Protein AF-A0A7S0VZU4-F1 (afdb_monomer)

Nearest PDB structures (foldseek):
  9axt-assembly1_Bj  TM=3.153E-01  e=1.204E+00  Schizosaccharomyces pombe
  6az3-assembly1_V  TM=3.494E-01  e=3.233E+00  Leishmania donovani
  5xxb-assembly1_W  TM=2.717E-01  e=1.787E+00  Toxoplasma gondii
  9cai-assembly1_CX  TM=2.056E-01  e=1.567E+00  Caenorhabditis elegans
  4hv0-assembly3_C  TM=2.387E-01  e=5.126E+00  Betalipothrixvirus pozzuoliense

Organism: NCBI:txid464990

Foldseek 3Di:
DPDFPDADVVGHTPDDDPVCPPDDQDPPHPVCNVCDDPLSVLVVCCVPWVADFDDWDWDQDPVRDTHDTDTDGSVVVNVVVVVVVVVCCVPVVDDDPPPDD

Solvent-accessible surface area (backbone atoms only — not comparable to full-atom values): 6407 Å² total; per-residue (Å²): 136,82,78,78,56,80,64,51,97,96,44,79,42,80,81,58,52,89,91,42,70,88,56,80,90,62,83,61,33,91,91,49,59,82,48,78,45,75,65,45,50,49,50,52,42,20,74,76,39,29,86,41,79,64,49,76,44,60,54,66,45,98,86,69,50,69,53,69,76,47,70,39,26,23,40,61,55,46,50,50,54,51,55,50,50,53,48,45,36,72,75,65,69,57,67,76,75,75,82,75,128

Sequence (101 aa):
VVAAPAEGPGESAIRRNNLISDRLTEYPYPDEPDVNTVAHCMQRSADKHAGNNCLGRRPIASDGTAGEYVWENYADAWAHCVHIGLGLSALCELKSKDAGE

Structure (mmCIF, N/CA/C/O backbone):
data_AF-A0A7S0VZU4-F1
#
_entry.id   AF-A0A7S0VZU4-F1
#
loop_
_atom_site.group_PDB
_atom_site.id
_atom_site.type_symbol
_atom_site.label_atom_id
_atom_site.label_alt_id
_atom_site.label_comp_id
_atom_site.label_asym_id
_atom_site.label_entity_id
_atom_site.label_seq_id
_atom_site.pdbx_PDB_ins_code
_atom_site.Cartn_x
_atom_site.Cartn_y
_atom_site.Cartn_z
_atom_site.occupancy
_atom_site.B_iso_or_equiv
_atom_site.auth_seq_id
_atom_site.auth_comp_id
_atom_site.auth_asym_id
_atom_site.auth_atom_id
_atom_site.pdbx_PDB_model_num
ATOM 1 N N . VAL A 1 1 ? 8.130 -11.810 20.180 1.00 36.88 1 VAL A N 1
ATOM 2 C CA . VAL A 1 1 ? 7.966 -10.670 21.112 1.00 36.88 1 VAL A CA 1
ATOM 3 C C . VAL A 1 1 ? 9.330 -10.030 21.272 1.00 36.88 1 VAL A C 1
ATOM 5 O O . VAL A 1 1 ? 10.177 -10.607 21.938 1.00 36.88 1 VAL A O 1
ATOM 8 N N . VAL A 1 2 ? 9.594 -8.930 20.567 1.00 43.59 2 VAL A N 1
ATOM 9 C CA . VAL A 1 2 ? 10.836 -8.169 20.757 1.00 43.59 2 VAL A CA 1
ATOM 10 C C . VAL A 1 2 ? 10.561 -7.202 21.900 1.00 43.59 2 VAL A C 1
ATOM 12 O O . VAL A 1 2 ? 9.582 -6.461 21.841 1.00 43.59 2 VAL A O 1
ATOM 15 N N . ALA A 1 3 ? 11.344 -7.287 22.975 1.00 47.28 3 ALA A N 1
ATOM 16 C CA . ALA A 1 3 ? 11.209 -6.389 24.114 1.00 47.28 3 ALA A CA 1
ATOM 17 C C . ALA A 1 3 ? 11.319 -4.935 23.629 1.00 47.28 3 ALA A C 1
ATOM 19 O O . ALA A 1 3 ? 12.217 -4.612 22.849 1.00 47.28 3 ALA A O 1
ATOM 20 N N . ALA A 1 4 ? 10.396 -4.075 24.063 1.00 56.19 4 ALA A N 1
ATOM 21 C CA . ALA A 1 4 ? 10.512 -2.647 23.806 1.00 56.19 4 ALA A CA 1
ATOM 22 C C . ALA A 1 4 ? 11.841 -2.153 24.414 1.00 56.19 4 ALA A C 1
ATOM 24 O O . ALA A 1 4 ? 12.148 -2.530 25.551 1.00 56.19 4 ALA A O 1
ATOM 25 N N . PRO A 1 5 ? 12.654 -1.365 23.686 1.00 59.06 5 PRO A N 1
ATOM 26 C CA . PRO A 1 5 ? 13.859 -0.786 24.264 1.00 59.06 5 PRO A CA 1
ATOM 27 C C . PRO A 1 5 ? 13.492 0.086 25.471 1.00 59.06 5 PRO A C 1
ATOM 29 O O . PRO A 1 5 ? 12.405 0.660 25.511 1.00 59.06 5 PRO A O 1
ATOM 32 N N . ALA A 1 6 ? 14.389 0.181 26.453 1.00 61.88 6 ALA A N 1
ATOM 33 C CA . ALA A 1 6 ? 14.176 1.040 27.613 1.00 61.88 6 ALA A CA 1
ATOM 34 C C . ALA A 1 6 ? 14.071 2.514 27.178 1.00 61.88 6 ALA A C 1
ATOM 36 O O . ALA A 1 6 ? 14.898 2.991 26.402 1.00 61.88 6 ALA A O 1
ATOM 37 N N . GLU A 1 7 ? 13.051 3.218 27.669 1.00 71.31 7 GLU A N 1
ATOM 38 C CA . GLU A 1 7 ? 12.862 4.656 27.452 1.00 71.31 7 GLU A CA 1
ATOM 39 C C . GLU A 1 7 ? 13.619 5.439 28.539 1.00 71.31 7 GLU A C 1
ATOM 41 O O . GLU A 1 7 ? 13.464 5.167 29.732 1.00 71.31 7 GLU A O 1
ATOM 46 N N . GLY A 1 8 ? 14.470 6.385 28.128 1.00 72.44 8 GLY A N 1
ATOM 47 C CA . GLY A 1 8 ? 15.142 7.332 29.021 1.00 72.44 8 GLY A CA 1
ATOM 48 C C . GLY A 1 8 ? 14.315 8.612 29.223 1.00 72.44 8 GLY A C 1
ATOM 49 O O . GLY A 1 8 ? 13.398 8.884 28.445 1.00 72.44 8 GLY A O 1
ATOM 50 N N . PRO A 1 9 ?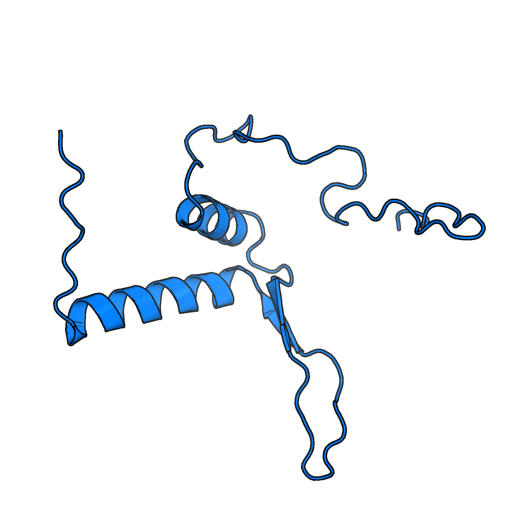 14.610 9.443 30.242 1.00 70.88 9 PRO A N 1
ATOM 51 C CA . PRO A 1 9 ? 13.920 10.718 30.429 1.00 70.88 9 PRO A CA 1
ATOM 52 C C . PRO A 1 9 ? 14.099 11.633 29.207 1.00 70.88 9 PRO A C 1
ATOM 54 O O . PRO A 1 9 ? 15.195 12.118 28.947 1.00 70.88 9 PRO A O 1
ATOM 57 N N . GLY A 1 10 ? 13.013 11.881 28.469 1.00 76.38 10 GLY A N 1
ATOM 58 C CA . GLY A 1 10 ? 13.024 12.708 27.255 1.00 76.38 10 GLY A CA 1
ATOM 59 C C . GLY A 1 10 ? 13.388 11.965 25.965 1.00 76.38 10 GLY A C 1
ATOM 60 O O . GLY A 1 10 ? 13.462 12.597 24.914 1.00 76.38 10 GLY A O 1
ATOM 61 N N . GLU A 1 11 ? 13.568 10.644 26.016 1.00 72.81 11 GLU A N 1
ATOM 62 C CA . GLU A 1 11 ? 13.900 9.819 24.855 1.00 72.81 11 GLU A CA 1
ATOM 63 C C . GLU A 1 11 ? 12.800 8.789 24.584 1.00 72.81 11 GLU A C 1
ATOM 65 O O . GLU A 1 11 ? 12.348 8.081 25.482 1.00 72.81 11 GLU A O 1
ATOM 70 N N . SER A 1 12 ? 12.388 8.663 23.323 1.00 58.81 12 SER A N 1
ATOM 71 C CA . SER A 1 12 ? 11.569 7.533 22.885 1.00 58.81 12 SER A CA 1
ATOM 72 C C . SER A 1 12 ? 12.464 6.356 22.517 1.00 58.81 12 SER A C 1
ATOM 74 O O . SER A 1 12 ? 13.462 6.533 21.815 1.00 58.81 12 SER A O 1
ATOM 76 N N . ALA A 1 13 ? 12.066 5.146 22.900 1.00 65.19 13 ALA A N 1
ATOM 77 C CA . ALA A 1 13 ? 12.738 3.924 22.489 1.00 65.19 13 ALA A CA 1
ATOM 78 C C . ALA A 1 13 ? 12.862 3.843 20.956 1.00 65.19 13 ALA A C 1
ATOM 80 O O . ALA A 1 13 ? 11.932 4.209 20.231 1.00 65.19 13 ALA A O 1
ATOM 81 N N . ILE A 1 14 ? 13.980 3.312 20.446 1.00 67.69 14 ILE A N 1
ATOM 82 C CA . ILE A 1 14 ? 14.139 3.046 19.009 1.00 67.69 14 ILE A CA 1
ATOM 83 C C . ILE A 1 14 ? 13.110 1.988 18.594 1.00 67.69 14 ILE A C 1
ATOM 85 O O . ILE A 1 14 ? 13.298 0.789 18.804 1.00 67.69 14 ILE A O 1
ATOM 89 N N . ARG A 1 15 ? 12.004 2.427 17.989 1.00 61.34 15 ARG A N 1
ATOM 90 C CA . ARG A 1 15 ? 10.974 1.531 17.459 1.00 61.34 15 ARG A CA 1
ATOM 91 C C . ARG A 1 15 ? 11.402 1.046 16.083 1.00 61.34 15 ARG A C 1
ATOM 93 O O . ARG A 1 15 ? 11.322 1.778 15.101 1.00 61.34 15 ARG A O 1
ATOM 100 N N . ARG A 1 16 ? 11.880 -0.195 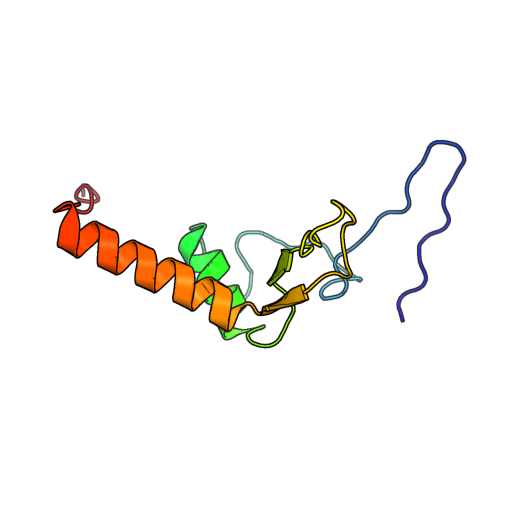16.021 1.00 64.31 16 ARG A N 1
ATOM 101 C CA . ARG A 1 16 ? 12.134 -0.890 14.754 1.00 64.31 16 ARG A CA 1
ATOM 102 C C . ARG A 1 16 ? 10.846 -1.534 14.256 1.00 64.31 16 ARG A C 1
ATOM 104 O O . ARG A 1 16 ? 9.992 -1.919 15.052 1.00 64.31 16 ARG A O 1
ATOM 111 N N . ASN A 1 17 ? 10.706 -1.629 12.937 1.00 67.94 17 ASN A N 1
ATOM 112 C CA . ASN A 1 17 ? 9.593 -2.344 12.324 1.00 67.94 17 ASN A CA 1
ATOM 113 C C . ASN A 1 17 ? 9.572 -3.790 12.858 1.00 67.94 17 ASN A C 1
ATOM 115 O O . ASN A 1 17 ? 10.608 -4.449 12.882 1.00 67.94 17 ASN A O 1
ATOM 119 N N . ASN A 1 18 ? 8.402 -4.295 13.258 1.00 65.50 18 ASN A N 1
ATOM 120 C CA . ASN A 1 18 ? 8.241 -5.667 13.752 1.00 65.50 18 ASN A CA 1
ATOM 121 C C . ASN A 1 18 ? 8.692 -6.737 12.742 1.00 65.50 18 ASN A C 1
ATOM 123 O O . ASN A 1 18 ? 9.028 -7.845 13.147 1.00 65.50 18 ASN A O 1
ATOM 127 N N . LEU A 1 19 ? 8.703 -6.416 11.446 1.00 66.81 19 LEU A N 1
ATOM 128 C CA . LEU A 1 19 ? 9.173 -7.305 10.381 1.00 66.81 19 LEU A CA 1
ATOM 129 C C . LEU A 1 19 ? 10.703 -7.327 10.248 1.00 66.81 19 LEU A C 1
ATOM 131 O O . LEU A 1 19 ? 11.249 -8.255 9.661 1.00 66.81 19 LEU A O 1
ATOM 135 N N . ILE A 1 20 ? 11.391 -6.302 10.757 1.00 71.06 20 ILE A N 1
ATOM 136 C CA . ILE A 1 20 ? 12.836 -6.103 10.610 1.00 71.06 20 ILE A CA 1
ATOM 137 C C . ILE A 1 20 ? 13.373 -5.473 11.906 1.00 71.06 20 ILE A C 1
ATOM 139 O O . ILE A 1 20 ? 13.742 -4.301 11.966 1.00 71.06 20 ILE A O 1
ATOM 143 N N . SER A 1 21 ? 13.340 -6.244 12.994 1.00 73.88 21 SER A N 1
ATOM 144 C CA . SER A 1 21 ? 13.705 -5.761 14.334 1.00 73.88 21 SER A CA 1
ATOM 145 C C . SER A 1 21 ? 15.213 -5.752 14.614 1.00 73.88 21 SER A C 1
ATOM 147 O O . SER A 1 21 ? 15.668 -5.166 15.599 1.00 73.88 21 SER A O 1
ATOM 149 N N . ASP A 1 22 ? 15.992 -6.435 13.784 1.00 77.88 22 ASP A N 1
ATOM 150 C CA . ASP A 1 22 ? 17.421 -6.702 13.958 1.00 77.88 22 ASP A CA 1
ATOM 151 C C . ASP A 1 22 ? 18.323 -5.898 13.009 1.00 77.88 22 ASP A C 1
ATOM 153 O O . ASP A 1 22 ? 19.525 -5.809 13.246 1.00 77.88 22 ASP A O 1
ATOM 157 N N . ARG A 1 23 ? 17.756 -5.262 11.980 1.00 71.50 23 ARG A N 1
ATOM 158 C CA . ARG A 1 23 ? 18.494 -4.470 10.985 1.00 71.50 23 ARG A CA 1
ATOM 159 C C . ARG A 1 23 ? 17.692 -3.263 10.502 1.00 71.50 23 ARG A C 1
ATOM 161 O O . ARG A 1 23 ? 16.508 -3.128 10.798 1.00 71.50 23 ARG A O 1
ATOM 168 N N . LEU A 1 24 ? 18.354 -2.366 9.779 1.00 74.12 24 LEU A N 1
ATOM 169 C CA . LEU A 1 24 ? 17.688 -1.281 9.062 1.00 74.12 24 LEU A CA 1
ATOM 170 C C . LEU A 1 24 ? 17.268 -1.764 7.672 1.00 74.12 24 LEU A C 1
ATOM 172 O O . LEU A 1 24 ? 17.877 -2.675 7.113 1.00 74.12 24 LEU A O 1
ATOM 176 N N . THR A 1 25 ? 16.221 -1.156 7.117 1.00 72.31 25 THR A N 1
ATOM 177 C CA . THR A 1 25 ? 15.893 -1.340 5.702 1.00 72.31 25 THR A CA 1
ATOM 178 C C . THR A 1 25 ? 16.958 -0.642 4.869 1.00 72.31 25 THR A C 1
ATOM 180 O O . THR A 1 25 ? 17.132 0.571 4.979 1.00 72.31 25 THR A O 1
ATOM 183 N N . GLU A 1 26 ? 17.659 -1.405 4.042 1.00 75.94 26 GLU A N 1
ATOM 184 C CA . GLU A 1 26 ? 18.630 -0.882 3.086 1.00 75.94 26 GLU A CA 1
ATOM 185 C C . GLU A 1 26 ? 17.942 -0.623 1.743 1.00 75.94 26 GLU A C 1
ATOM 187 O O . GLU A 1 26 ? 17.102 -1.412 1.303 1.00 75.94 26 GLU A O 1
ATOM 192 N N . TYR A 1 27 ? 18.281 0.505 1.118 1.00 74.44 27 TYR A N 1
ATOM 193 C CA . TYR A 1 27 ? 17.828 0.868 -0.220 1.00 74.44 27 TYR A CA 1
ATOM 194 C C . TYR A 1 27 ? 19.048 1.213 -1.095 1.00 74.44 27 TYR A C 1
ATOM 196 O O . TYR A 1 27 ? 19.887 2.001 -0.645 1.00 74.44 27 TYR A O 1
ATOM 204 N N . PRO A 1 28 ? 19.159 0.683 -2.328 1.00 83.94 28 PRO A N 1
ATOM 205 C CA . PRO A 1 28 ? 18.233 -0.253 -2.978 1.00 83.94 28 PRO A CA 1
ATOM 206 C C . PRO A 1 28 ? 18.135 -1.595 -2.236 1.00 83.94 28 PRO A C 1
ATOM 208 O O . PRO A 1 28 ? 19.038 -1.956 -1.483 1.00 83.94 28 PRO A O 1
ATOM 211 N N . TYR A 1 29 ? 17.024 -2.316 -2.415 1.00 86.00 29 TYR A N 1
ATOM 212 C CA . TYR A 1 29 ? 16.842 -3.617 -1.770 1.00 86.00 29 TYR A CA 1
ATOM 213 C C . TYR A 1 29 ? 17.889 -4.610 -2.302 1.00 86.00 29 TYR A C 1
ATOM 215 O O . TYR A 1 29 ? 17.919 -4.838 -3.511 1.00 86.00 29 TYR A O 1
ATOM 223 N N . PRO A 1 30 ? 18.718 -5.240 -1.447 1.00 87.81 30 PRO A N 1
ATOM 224 C CA . PRO A 1 30 ? 19.790 -6.121 -1.920 1.00 87.81 30 PRO A CA 1
ATOM 225 C C . PRO A 1 30 ? 19.312 -7.317 -2.757 1.00 87.81 30 PRO A C 1
ATOM 227 O O . PRO A 1 30 ? 20.054 -7.818 -3.595 1.00 87.81 30 PRO A O 1
ATOM 230 N N . ASP A 1 31 ? 18.087 -7.788 -2.518 1.00 89.62 31 ASP A N 1
ATOM 231 C CA . ASP A 1 31 ? 17.480 -8.935 -3.196 1.00 89.62 31 ASP A CA 1
ATOM 232 C C . ASP A 1 31 ? 16.663 -8.563 -4.444 1.00 89.62 31 ASP A C 1
ATOM 234 O O . ASP A 1 31 ? 16.487 -9.412 -5.311 1.00 89.62 31 ASP A O 1
ATOM 238 N N . GLU A 1 32 ? 16.179 -7.320 -4.564 1.00 90.38 32 GLU A N 1
ATOM 239 C CA . GLU A 1 32 ? 15.546 -6.812 -5.797 1.00 90.38 32 GLU A CA 1
ATOM 240 C C . GLU A 1 32 ? 15.961 -5.348 -6.028 1.00 90.38 32 GLU A C 1
ATOM 242 O O . GLU A 1 32 ? 15.212 -4.419 -5.703 1.00 90.38 32 GLU A O 1
ATOM 247 N N . PRO A 1 33 ? 17.168 -5.115 -6.570 1.00 89.62 33 PRO A N 1
ATOM 248 C CA . PRO A 1 33 ? 17.719 -3.769 -6.715 1.00 89.62 33 PRO A CA 1
ATOM 249 C C . PRO A 1 33 ? 16.939 -2.890 -7.706 1.00 89.62 33 PRO A C 1
ATOM 251 O O . PRO A 1 33 ? 17.030 -1.665 -7.636 1.00 89.62 33 PRO A O 1
ATOM 254 N N . ASP A 1 34 ? 16.140 -3.499 -8.587 1.00 90.69 34 ASP A N 1
ATOM 255 C CA . ASP A 1 34 ? 15.301 -2.810 -9.577 1.00 90.69 34 ASP A CA 1
ATOM 256 C C . ASP A 1 34 ? 14.044 -2.165 -8.968 1.00 90.69 34 ASP A C 1
ATOM 258 O O . ASP A 1 34 ? 13.355 -1.364 -9.609 1.00 90.69 34 ASP A O 1
ATOM 262 N N . VAL A 1 35 ? 13.729 -2.477 -7.707 1.00 90.88 35 VAL A N 1
ATOM 263 C CA . VAL A 1 35 ? 12.650 -1.822 -6.967 1.00 90.88 35 VAL A CA 1
ATOM 264 C C . VAL A 1 35 ? 13.125 -0.434 -6.555 1.00 90.88 35 VAL A C 1
ATOM 266 O O . VAL A 1 35 ? 13.673 -0.235 -5.472 1.00 90.88 35 VAL A O 1
ATOM 269 N N . ASN A 1 36 ? 12.927 0.522 -7.464 1.00 89.31 36 ASN A N 1
ATOM 270 C CA . ASN A 1 36 ? 13.456 1.876 -7.340 1.00 89.31 36 ASN A CA 1
ATOM 271 C C . ASN A 1 36 ? 12.411 3.003 -7.456 1.00 89.31 36 ASN A C 1
ATOM 273 O O . ASN A 1 36 ? 12.750 4.188 -7.481 1.00 89.31 36 ASN A O 1
ATOM 277 N N . THR A 1 37 ? 11.129 2.641 -7.520 1.00 89.62 37 THR A N 1
ATOM 278 C CA . THR A 1 37 ? 10.009 3.584 -7.528 1.00 89.62 37 THR A CA 1
ATOM 279 C C . THR A 1 37 ? 9.077 3.303 -6.361 1.00 89.62 37 THR A C 1
ATOM 281 O O . THR A 1 37 ? 8.972 2.174 -5.884 1.00 89.62 37 THR A O 1
ATOM 284 N N . VAL A 1 38 ? 8.336 4.323 -5.924 1.00 89.81 38 VAL A N 1
ATOM 285 C CA . VAL A 1 38 ? 7.319 4.166 -4.870 1.00 89.81 38 VAL A CA 1
ATOM 286 C C . VAL A 1 38 ? 6.277 3.108 -5.256 1.00 89.81 38 VAL A C 1
ATOM 288 O O . VAL A 1 38 ? 5.870 2.316 -4.409 1.00 89.81 38 VAL A O 1
ATOM 291 N N . ALA A 1 39 ? 5.892 3.052 -6.536 1.00 91.81 39 ALA A N 1
ATOM 292 C CA . ALA A 1 39 ? 4.965 2.044 -7.043 1.00 91.81 39 ALA A CA 1
ATOM 293 C C . ALA A 1 39 ? 5.546 0.626 -6.925 1.00 91.81 39 ALA A C 1
ATOM 295 O O . ALA A 1 39 ? 4.877 -0.252 -6.386 1.00 91.81 39 ALA A O 1
ATOM 296 N N . HIS A 1 40 ? 6.804 0.414 -7.332 1.00 92.94 40 HIS A N 1
ATOM 297 C CA . HIS A 1 40 ? 7.470 -0.882 -7.172 1.00 92.94 40 HIS A CA 1
ATOM 298 C C . HIS A 1 40 ? 7.640 -1.264 -5.694 1.00 92.94 40 HIS A C 1
ATOM 300 O O . HIS A 1 40 ? 7.463 -2.427 -5.347 1.00 92.94 40 HIS A O 1
ATOM 306 N N . CYS A 1 41 ? 7.922 -0.310 -4.798 1.00 92.25 41 CYS A N 1
ATOM 307 C CA . CYS A 1 41 ? 7.995 -0.584 -3.359 1.00 92.25 41 CYS A CA 1
ATOM 308 C C . CYS A 1 41 ? 6.647 -1.073 -2.801 1.00 92.25 41 CYS A C 1
ATOM 310 O O . CYS A 1 41 ? 6.611 -2.012 -1.999 1.00 92.25 41 CYS A O 1
ATOM 312 N N . MET A 1 42 ? 5.538 -0.457 -3.229 1.00 93.19 42 MET A N 1
ATOM 313 C CA . MET A 1 42 ? 4.192 -0.864 -2.816 1.00 93.19 42 MET A CA 1
ATOM 314 C C . MET A 1 42 ? 3.827 -2.240 -3.382 1.00 93.19 42 MET A C 1
ATOM 316 O O . MET A 1 42 ? 3.387 -3.105 -2.628 1.00 93.19 42 MET A O 1
ATOM 320 N N . GLN A 1 43 ? 4.087 -2.468 -4.672 1.00 95.44 43 GLN A N 1
ATOM 321 C CA . GLN A 1 43 ? 3.867 -3.759 -5.322 1.00 95.44 43 GLN A CA 1
ATOM 322 C C . GLN A 1 43 ? 4.658 -4.878 -4.633 1.00 95.44 43 GLN A C 1
ATOM 324 O O . GLN A 1 43 ? 4.076 -5.871 -4.210 1.00 95.44 43 GLN A O 1
ATOM 329 N N . ARG A 1 44 ? 5.961 -4.676 -4.398 1.00 93.81 44 ARG A N 1
ATOM 330 C CA . ARG A 1 44 ? 6.810 -5.628 -3.669 1.00 93.81 44 ARG A CA 1
ATOM 331 C C . ARG A 1 44 ? 6.252 -5.954 -2.283 1.00 93.81 44 ARG A C 1
ATOM 333 O O . ARG A 1 44 ? 6.314 -7.100 -1.837 1.00 93.81 44 ARG A O 1
ATOM 340 N N . SER A 1 45 ? 5.727 -4.952 -1.579 1.00 92.50 45 SER A N 1
ATOM 341 C CA . SER A 1 45 ? 5.127 -5.146 -0.255 1.00 92.50 45 SER A CA 1
ATOM 342 C C . SER A 1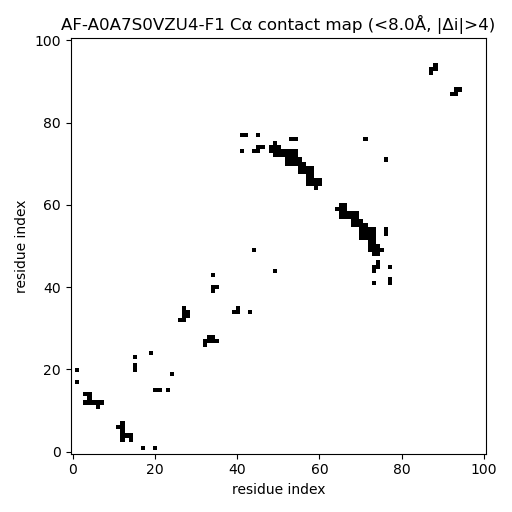 45 ? 3.842 -5.976 -0.332 1.00 92.50 45 SER A C 1
ATOM 344 O O . SER A 1 45 ? 3.644 -6.857 0.503 1.00 92.50 45 SER A O 1
ATOM 346 N N . ALA A 1 46 ? 3.010 -5.762 -1.354 1.00 95.94 46 ALA A N 1
ATOM 347 C CA . ALA A 1 46 ? 1.837 -6.591 -1.627 1.00 95.94 46 ALA A CA 1
ATOM 348 C C . ALA A 1 46 ? 2.211 -8.036 -1.976 1.00 95.94 46 ALA A C 1
ATOM 350 O O . ALA A 1 46 ? 1.589 -8.956 -1.452 1.00 95.94 46 ALA A O 1
ATOM 351 N N . ASP A 1 47 ? 3.270 -8.247 -2.756 1.00 94.56 47 ASP A N 1
ATOM 352 C CA . ASP A 1 47 ? 3.708 -9.587 -3.153 1.00 94.56 47 ASP A CA 1
ATOM 353 C C . ASP A 1 47 ? 4.296 -10.376 -1.971 1.00 94.56 47 ASP A C 1
ATOM 355 O O . ASP A 1 47 ? 3.968 -11.544 -1.759 1.00 94.56 47 ASP A O 1
ATOM 359 N N . LYS A 1 48 ? 5.152 -9.743 -1.157 1.00 92.50 48 LYS A N 1
ATOM 360 C CA . LYS A 1 48 ? 5.860 -10.423 -0.052 1.00 92.50 48 LYS A CA 1
ATOM 361 C C . LYS A 1 48 ? 5.083 -10.471 1.255 1.00 92.50 48 LYS A C 1
ATOM 363 O O . LYS A 1 48 ? 5.332 -11.339 2.094 1.00 92.50 48 LYS A O 1
ATOM 368 N N . HIS A 1 49 ? 4.189 -9.513 1.470 1.00 92.75 4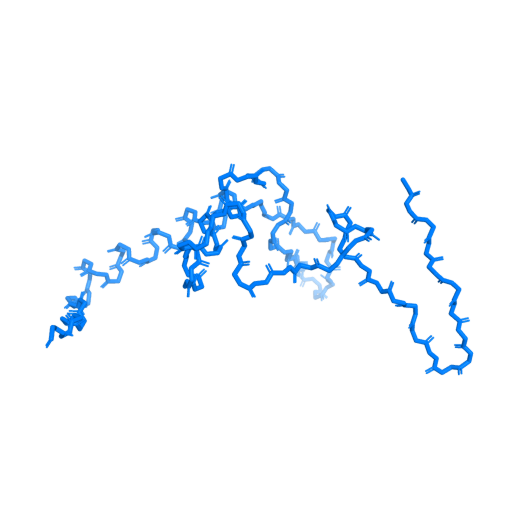9 HIS A N 1
ATOM 369 C CA . HIS A 1 49 ? 3.526 -9.285 2.751 1.00 92.75 49 HIS A CA 1
ATOM 370 C C . HIS A 1 49 ? 2.015 -9.083 2.593 1.00 92.75 49 HIS A C 1
ATOM 372 O O . HIS A 1 49 ? 1.408 -8.403 3.416 1.00 92.75 49 HIS A O 1
ATOM 378 N N . ALA A 1 50 ? 1.412 -9.713 1.577 1.00 94.12 50 ALA A N 1
ATOM 379 C CA . ALA A 1 50 ? 0.000 -9.611 1.198 1.00 94.12 50 ALA A CA 1
ATOM 380 C C . ALA A 1 50 ? -0.976 -9.510 2.380 1.00 94.12 50 ALA A C 1
ATOM 382 O O . ALA A 1 50 ? -1.782 -8.590 2.427 1.00 94.12 50 ALA A O 1
ATOM 383 N N . GLY A 1 51 ? -0.885 -10.432 3.347 1.00 94.44 51 GLY A N 1
ATOM 384 C CA . GLY A 1 51 ? -1.804 -10.515 4.489 1.00 94.44 51 GLY A CA 1
ATOM 385 C C . GLY A 1 51 ? -1.466 -9.617 5.685 1.00 94.44 51 GLY A C 1
ATOM 386 O O . GLY A 1 51 ? -2.219 -9.604 6.655 1.00 94.44 51 GLY A O 1
ATOM 387 N N . ASN A 1 52 ? -0.351 -8.883 5.656 1.00 92.38 52 ASN A N 1
ATOM 388 C CA . ASN A 1 52 ? 0.038 -8.005 6.759 1.00 92.38 52 ASN A CA 1
ATOM 389 C C . ASN A 1 52 ? -0.727 -6.679 6.698 1.00 92.38 52 ASN A C 1
ATOM 391 O O . ASN A 1 52 ? -1.014 -6.167 5.618 1.00 92.38 52 ASN A O 1
ATOM 395 N N . ASN A 1 53 ? -0.988 -6.089 7.865 1.00 93.94 53 ASN A N 1
ATOM 396 C CA . ASN A 1 53 ? -1.633 -4.781 7.979 1.00 93.94 53 ASN A CA 1
ATOM 397 C C . ASN A 1 53 ? -0.819 -3.687 7.265 1.00 93.94 53 ASN A C 1
ATOM 399 O O . ASN A 1 53 ? 0.379 -3.534 7.518 1.00 93.94 53 ASN A O 1
ATOM 403 N N . CYS A 1 54 ? -1.494 -2.903 6.426 1.00 92.69 54 CYS A N 1
ATOM 404 C CA . CYS A 1 54 ? -0.940 -1.791 5.660 1.00 92.69 54 CYS A CA 1
ATOM 405 C C . CYS A 1 54 ? -1.573 -0.459 6.085 1.00 92.69 54 CYS A C 1
ATOM 407 O O . CYS A 1 54 ? -0.887 0.413 6.620 1.00 92.69 54 CYS A O 1
ATOM 409 N N . LEU A 1 55 ? -2.892 -0.318 5.912 1.00 92.38 55 LEU A N 1
ATOM 410 C CA . LEU A 1 55 ? -3.625 0.914 6.209 1.00 92.38 55 LEU A CA 1
ATOM 411 C C . LEU A 1 55 ? -4.570 0.697 7.389 1.00 92.38 55 LEU A C 1
ATOM 413 O O . LEU A 1 55 ? -5.419 -0.189 7.371 1.00 92.38 55 LEU A O 1
ATOM 417 N N . GLY A 1 56 ? -4.422 1.512 8.431 1.00 93.25 56 GLY A N 1
ATOM 418 C CA . GLY A 1 56 ? -5.303 1.503 9.595 1.00 93.25 56 GLY A CA 1
ATOM 419 C C . GLY A 1 56 ? -6.264 2.683 9.552 1.00 93.25 56 GLY A C 1
ATOM 420 O O . GLY A 1 56 ? -5.829 3.827 9.427 1.00 93.25 56 GLY A O 1
ATOM 421 N N . ARG A 1 57 ? -7.564 2.431 9.717 1.00 93.69 57 ARG A N 1
ATOM 422 C CA . ARG A 1 57 ? -8.577 3.484 9.878 1.00 93.69 57 ARG A CA 1
ATOM 423 C C . ARG A 1 57 ? -9.365 3.295 11.163 1.00 93.69 57 ARG A C 1
ATOM 425 O O . ARG A 1 57 ? -9.609 2.168 11.584 1.00 93.69 57 ARG A O 1
ATOM 432 N N . ARG A 1 58 ? -9.814 4.399 11.761 1.00 96.19 58 ARG A N 1
ATOM 433 C CA . ARG A 1 58 ? -10.739 4.368 12.900 1.00 96.19 58 ARG A CA 1
ATOM 434 C C . ARG A 1 58 ? -12.133 4.770 12.423 1.00 96.19 58 ARG A C 1
ATOM 436 O O . ARG A 1 58 ? -12.286 5.895 11.948 1.00 96.19 58 ARG A O 1
ATOM 443 N N . PRO A 1 59 ? -13.138 3.884 12.504 1.00 95.38 59 PRO A N 1
ATOM 444 C CA . PRO A 1 59 ? -14.508 4.271 12.227 1.00 95.38 59 PRO A CA 1
ATOM 445 C C . PRO A 1 59 ? -14.960 5.276 13.288 1.00 95.38 59 PRO A C 1
ATOM 447 O O . PRO A 1 59 ? -14.694 5.095 14.477 1.00 95.38 59 PRO A O 1
ATOM 450 N N . ILE A 1 60 ? -15.623 6.340 12.849 1.00 96.56 60 ILE A N 1
ATOM 451 C CA . ILE A 1 60 ? -16.232 7.323 13.742 1.00 96.56 60 ILE A CA 1
ATOM 452 C C . ILE A 1 60 ? -17.697 6.928 13.915 1.00 96.56 60 ILE A C 1
ATOM 454 O O . ILE A 1 60 ? -18.426 6.810 12.930 1.00 96.56 60 ILE A O 1
ATOM 458 N N . ALA A 1 61 ? -18.101 6.661 15.154 1.00 93.00 61 ALA A N 1
ATOM 459 C CA . ALA A 1 61 ? -19.480 6.356 15.501 1.00 93.00 61 ALA A CA 1
ATOM 460 C C . ALA A 1 61 ? -20.364 7.607 15.382 1.00 93.00 61 ALA A C 1
ATOM 462 O O . ALA A 1 61 ? -19.882 8.738 15.304 1.00 93.00 61 ALA A O 1
ATOM 463 N N . SER A 1 62 ? -21.684 7.412 15.375 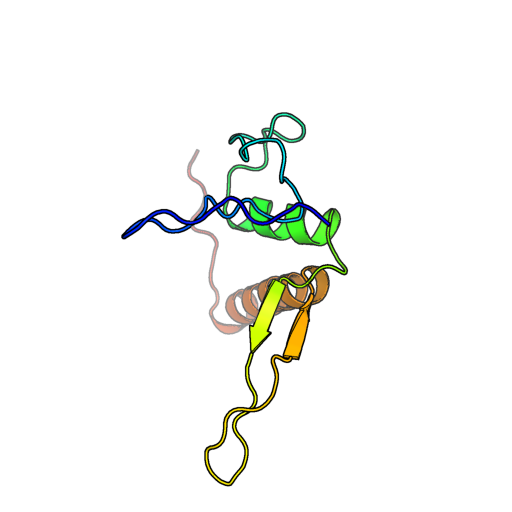1.00 95.19 62 SER A N 1
ATOM 464 C CA . SER A 1 62 ? -22.659 8.503 15.232 1.00 95.19 62 SER A CA 1
ATOM 465 C C . SER A 1 62 ? -22.596 9.544 16.353 1.00 95.19 62 SER A C 1
ATOM 467 O O . SER A 1 62 ? -23.038 10.671 16.162 1.00 95.19 62 SER A O 1
ATOM 469 N N . ASP A 1 63 ? -22.057 9.175 17.513 1.00 95.56 63 ASP A N 1
ATOM 470 C CA . ASP A 1 63 ? -21.827 10.063 18.657 1.00 95.56 63 ASP A CA 1
ATOM 471 C C . ASP A 1 63 ? -20.475 10.805 18.591 1.00 95.56 63 ASP A C 1
ATOM 473 O O . ASP A 1 63 ? -20.116 11.529 19.517 1.00 95.56 63 ASP A O 1
ATOM 477 N N . GLY A 1 64 ? -19.718 10.636 17.502 1.00 95.56 64 GLY A N 1
ATOM 478 C CA . GLY A 1 64 ? -18.403 11.241 17.299 1.00 95.56 64 GLY A CA 1
ATOM 479 C C . GLY A 1 64 ? -17.250 10.481 17.955 1.00 95.56 64 GLY A C 1
ATOM 480 O O . GLY A 1 64 ? -16.097 10.898 17.819 1.00 95.56 64 GLY A O 1
ATOM 481 N N . THR A 1 65 ? -17.511 9.365 18.642 1.00 95.88 65 THR A N 1
ATOM 482 C CA . THR A 1 65 ? -16.448 8.559 19.245 1.00 95.88 65 THR A CA 1
ATOM 483 C C . THR A 1 65 ? -15.698 7.757 18.185 1.00 95.88 65 THR A C 1
ATOM 485 O O . THR A 1 65 ? -16.271 7.217 17.239 1.00 95.88 65 THR A O 1
ATOM 488 N N . ALA A 1 66 ? -14.375 7.685 18.320 1.00 96.00 66 ALA A N 1
ATOM 489 C CA . ALA A 1 66 ? -13.545 6.903 17.417 1.00 96.00 66 ALA A CA 1
ATOM 490 C C . ALA A 1 66 ? -13.422 5.460 17.930 1.00 96.00 66 ALA A C 1
ATOM 492 O O . ALA A 1 66 ? -12.911 5.229 19.028 1.00 96.00 66 ALA A O 1
ATOM 493 N N . GLY A 1 67 ? -13.848 4.493 17.121 1.00 93.50 67 GLY A N 1
ATOM 494 C CA . GLY A 1 67 ? -13.766 3.067 17.433 1.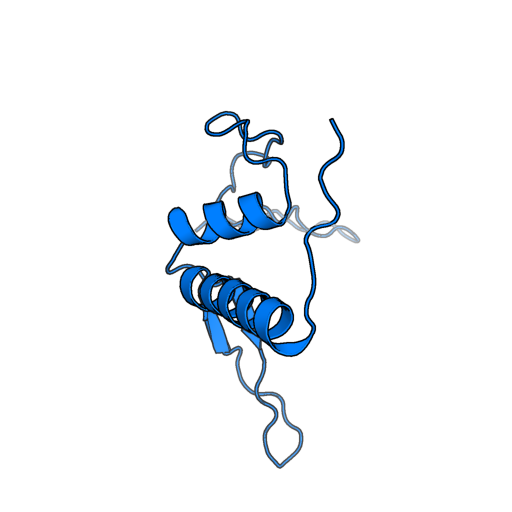00 93.50 67 GLY A CA 1
ATOM 495 C C . GLY A 1 67 ? -12.345 2.498 17.364 1.00 93.50 67 GLY A C 1
ATOM 496 O O . GLY A 1 67 ? -11.350 3.233 17.262 1.00 93.50 67 GLY A O 1
ATOM 497 N N . GLU A 1 68 ? -12.256 1.169 17.415 1.00 94.88 68 GLU A N 1
ATOM 498 C CA . GLU A 1 68 ? -10.997 0.437 17.246 1.00 94.88 68 GLU A CA 1
ATOM 499 C C . GLU A 1 68 ? -10.440 0.556 15.822 1.00 94.88 68 GLU A C 1
ATOM 501 O O . GLU A 1 68 ? -11.164 0.853 14.869 1.00 94.88 68 GLU A O 1
ATOM 506 N N . TYR A 1 69 ? -9.133 0.330 15.672 1.00 94.31 69 TYR A N 1
ATOM 507 C CA . TYR A 1 69 ? -8.509 0.308 14.354 1.00 94.31 69 TYR A CA 1
ATOM 508 C C . TYR A 1 69 ? -9.012 -0.879 13.536 1.00 94.31 69 TYR A C 1
ATOM 510 O O . TYR A 1 69 ? -8.862 -2.033 13.929 1.00 94.31 69 TYR A O 1
ATOM 518 N N . VAL A 1 70 ? -9.531 -0.571 12.355 1.00 95.12 70 VAL A N 1
ATOM 519 C CA . VAL A 1 70 ? -9.791 -1.538 11.295 1.00 95.12 70 VAL A CA 1
ATOM 520 C C . VAL A 1 70 ? -8.628 -1.463 10.320 1.00 95.12 70 VAL A C 1
ATOM 522 O O . VAL A 1 70 ? -8.282 -0.376 9.849 1.00 95.12 70 VAL A O 1
ATOM 525 N N . TRP A 1 71 ? -8.022 -2.612 10.045 1.00 95.12 71 TRP A N 1
ATOM 526 C CA . TRP A 1 71 ? -6.849 -2.718 9.190 1.00 95.12 71 TRP A CA 1
ATOM 527 C C . TRP A 1 71 ? -7.213 -3.283 7.824 1.00 95.12 71 TRP A C 1
ATOM 529 O O . TRP A 1 71 ? -7.973 -4.241 7.719 1.00 95.12 71 TRP A O 1
ATOM 539 N N . GLU A 1 72 ? -6.629 -2.687 6.798 1.00 96.19 72 GLU A N 1
ATOM 540 C CA . GLU A 1 72 ? -6.559 -3.207 5.441 1.00 96.19 72 GLU A CA 1
ATOM 541 C C . GLU A 1 72 ? -5.160 -3.780 5.204 1.00 96.19 72 GLU A C 1
ATOM 543 O O . GLU A 1 72 ? -4.167 -3.227 5.695 1.00 96.19 72 GLU A O 1
ATOM 548 N N . ASN A 1 73 ? -5.078 -4.901 4.490 1.00 96.88 73 ASN A N 1
ATOM 549 C CA . ASN A 1 73 ? -3.810 -5.571 4.222 1.00 96.88 73 ASN A CA 1
ATOM 550 C C . ASN A 1 73 ? -3.106 -4.996 2.974 1.00 96.88 73 ASN A C 1
ATOM 552 O O . ASN A 1 73 ? -3.680 -4.198 2.231 1.00 96.88 73 ASN A O 1
ATOM 556 N N . TYR A 1 74 ? -1.843 -5.367 2.750 1.00 96.50 74 TYR A N 1
ATOM 557 C CA . TYR A 1 74 ? -1.076 -4.855 1.607 1.00 96.50 74 TYR A CA 1
ATOM 558 C C . TYR A 1 74 ? -1.655 -5.257 0.245 1.00 96.50 74 TYR A C 1
ATOM 560 O O . TYR A 1 74 ? -1.555 -4.467 -0.695 1.00 96.50 74 TYR A O 1
ATOM 568 N N . ALA A 1 75 ? -2.246 -6.449 0.122 1.00 97.06 75 ALA A N 1
ATOM 569 C CA . ALA A 1 75 ? -2.838 -6.897 -1.138 1.00 97.06 75 ALA A CA 1
ATOM 570 C C . ALA A 1 75 ? -4.051 -6.040 -1.530 1.00 97.06 75 ALA A C 1
ATOM 572 O O . ALA A 1 75 ? -4.121 -5.552 -2.658 1.00 97.06 75 ALA A O 1
ATOM 573 N N . ASP A 1 76 ? -4.953 -5.792 -0.583 1.00 97.06 76 ASP A N 1
ATOM 574 C CA . ASP A 1 76 ? -6.147 -4.969 -0.789 1.00 97.06 76 ASP A CA 1
ATOM 575 C C . ASP A 1 76 ? -5.766 -3.508 -1.077 1.00 97.06 76 ASP A C 1
ATOM 577 O O . ASP A 1 76 ? -6.245 -2.909 -2.043 1.00 97.06 76 ASP A O 1
ATOM 581 N N . ALA A 1 77 ? -4.822 -2.953 -0.309 1.00 96.25 77 ALA A N 1
ATOM 582 C CA . ALA A 1 77 ? -4.327 -1.596 -0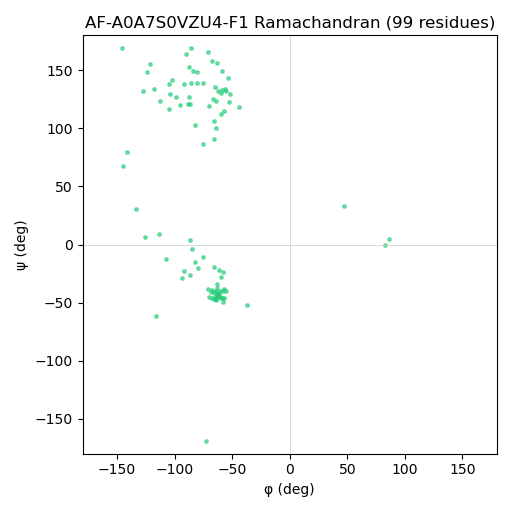.523 1.00 96.25 77 ALA A CA 1
ATOM 583 C C . ALA A 1 77 ? -3.677 -1.423 -1.911 1.00 96.25 77 ALA A C 1
ATOM 585 O O . ALA A 1 77 ? -3.896 -0.412 -2.583 1.00 96.25 77 ALA A O 1
ATOM 586 N N . TRP A 1 78 ? -2.907 -2.410 -2.383 1.00 97.12 78 TRP A N 1
ATOM 587 C CA . TRP A 1 78 ? -2.330 -2.372 -3.729 1.00 97.12 78 TRP A CA 1
ATOM 588 C C . TRP A 1 78 ? -3.391 -2.497 -4.824 1.00 97.12 78 TRP A C 1
ATOM 590 O O . TRP A 1 78 ? -3.349 -1.750 -5.805 1.00 97.12 78 TRP A O 1
ATOM 600 N N . ALA A 1 79 ? -4.388 -3.367 -4.640 1.00 96.81 79 ALA A N 1
ATOM 601 C CA . ALA A 1 79 ? -5.516 -3.469 -5.561 1.00 96.81 79 ALA A CA 1
ATOM 602 C C . ALA A 1 79 ? -6.253 -2.125 -5.697 1.00 96.81 79 ALA A C 1
ATOM 604 O O . ALA A 1 79 ? -6.580 -1.712 -6.811 1.00 96.81 79 ALA A O 1
ATOM 605 N N . HIS A 1 80 ? -6.437 -1.385 -4.597 1.00 95.44 80 HIS A N 1
ATOM 606 C CA . HIS A 1 80 ? -6.981 -0.025 -4.634 1.00 95.44 80 HIS A CA 1
ATOM 607 C C . HIS A 1 80 ? -6.128 0.933 -5.472 1.00 95.44 80 HIS A C 1
ATOM 609 O O . HIS A 1 80 ? -6.676 1.646 -6.316 1.00 95.44 80 HIS A O 1
ATOM 615 N N . CYS A 1 81 ? -4.802 0.929 -5.306 1.00 94.44 81 CYS A N 1
ATOM 616 C CA . CYS A 1 81 ? -3.906 1.746 -6.130 1.00 94.44 81 CYS A CA 1
ATOM 617 C C . CYS A 1 81 ? -4.065 1.443 -7.628 1.00 94.44 81 CYS A C 1
ATOM 619 O O . CYS A 1 81 ? -4.193 2.370 -8.431 1.00 94.44 81 CYS A O 1
ATOM 621 N N . VAL A 1 82 ? -4.105 0.160 -8.000 1.00 94.75 82 VAL A N 1
ATOM 622 C CA . VAL A 1 82 ? -4.268 -0.271 -9.396 1.00 94.75 82 VAL A CA 1
ATOM 623 C C . VAL A 1 82 ? -5.628 0.156 -9.945 1.00 94.75 82 VAL A C 1
ATOM 625 O O . VAL A 1 82 ? -5.691 0.752 -11.018 1.00 94.75 82 VAL A O 1
ATOM 628 N N . HIS A 1 83 ? -6.716 -0.083 -9.210 1.00 95.31 83 HIS A N 1
ATOM 629 C CA . HIS A 1 83 ? -8.063 0.288 -9.650 1.00 95.31 83 HIS A CA 1
ATOM 630 C C . HIS A 1 83 ? -8.220 1.798 -9.847 1.00 95.31 83 HIS A C 1
ATOM 632 O O . HIS A 1 83 ? -8.793 2.226 -10.850 1.00 95.31 83 HIS A O 1
ATOM 638 N N . ILE A 1 84 ? -7.677 2.611 -8.934 1.00 93.06 84 ILE A N 1
ATOM 63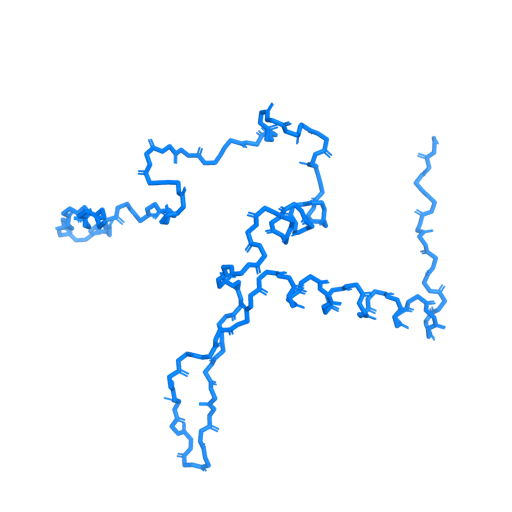9 C CA . ILE A 1 84 ? -7.685 4.072 -9.075 1.00 93.06 84 ILE A CA 1
ATOM 640 C C . ILE A 1 84 ? -6.863 4.487 -10.299 1.00 93.06 84 ILE A C 1
ATOM 642 O O . ILE A 1 84 ? -7.341 5.284 -11.104 1.00 93.06 84 ILE A O 1
ATOM 646 N N . GLY A 1 85 ? -5.662 3.928 -10.477 1.00 90.56 85 GLY A N 1
ATOM 647 C CA . GLY A 1 85 ? -4.810 4.217 -11.632 1.00 90.56 85 GLY A CA 1
ATOM 648 C C . GLY A 1 85 ? -5.489 3.896 -12.966 1.00 90.56 85 GLY A C 1
ATOM 649 O O . GLY A 1 85 ? -5.505 4.735 -13.868 1.00 90.56 85 GLY A O 1
ATOM 650 N N . LEU A 1 86 ? -6.117 2.721 -13.071 1.00 89.94 86 LEU A N 1
ATOM 651 C CA . LEU A 1 86 ? -6.888 2.313 -14.249 1.00 89.94 86 LEU A CA 1
ATOM 652 C C . LEU A 1 86 ? -8.082 3.242 -14.496 1.00 89.94 86 LEU A C 1
ATOM 654 O O . LEU A 1 86 ? -8.302 3.662 -15.631 1.00 89.94 86 LEU A O 1
ATOM 658 N N . GLY A 1 87 ? -8.822 3.601 -13.444 1.00 91.81 87 GLY A N 1
ATOM 659 C CA . GLY A 1 87 ? -9.950 4.525 -13.539 1.00 91.81 87 GLY A CA 1
ATOM 660 C C . GLY A 1 87 ? -9.530 5.907 -14.039 1.00 91.81 87 GLY A C 1
ATOM 661 O O . GLY A 1 87 ? -10.152 6.448 -14.948 1.00 91.81 87 GLY A O 1
ATOM 662 N N . LEU A 1 88 ? -8.438 6.455 -13.502 1.00 88.94 88 LEU A N 1
ATOM 663 C CA . LEU A 1 88 ? -7.900 7.745 -13.934 1.00 88.94 88 LEU A CA 1
ATOM 664 C C . LEU A 1 88 ? -7.389 7.703 -15.381 1.00 88.94 88 LEU A C 1
ATOM 666 O O . LEU A 1 88 ? -7.637 8.636 -16.141 1.00 88.94 88 LEU A O 1
ATOM 670 N N . SER A 1 89 ? -6.714 6.625 -15.787 1.00 87.44 89 SER A N 1
ATOM 671 C CA . SER A 1 89 ? -6.259 6.461 -17.173 1.00 87.44 89 SER A CA 1
ATOM 672 C C . SER A 1 89 ? -7.436 6.387 -18.152 1.00 87.44 89 SER A C 1
ATOM 674 O O . SER A 1 89 ? -7.419 7.063 -19.180 1.00 87.44 89 SER A O 1
ATOM 676 N N . ALA A 1 90 ? -8.488 5.641 -17.800 1.00 87.25 90 ALA A N 1
ATOM 677 C CA . ALA A 1 90 ? -9.675 5.481 -18.635 1.00 87.25 90 ALA A CA 1
ATOM 678 C C . ALA A 1 90 ? -10.548 6.745 -18.715 1.00 87.25 90 ALA A C 1
ATOM 680 O O . ALA A 1 90 ? -11.105 7.031 -19.771 1.00 87.25 90 ALA A O 1
ATOM 681 N N . LEU A 1 91 ? -10.696 7.491 -17.613 1.00 89.00 91 LEU A N 1
ATOM 682 C CA . LEU A 1 91 ? -11.627 8.625 -17.525 1.00 89.00 91 LEU A CA 1
ATOM 683 C C . LEU A 1 91 ? -10.998 9.979 -17.857 1.00 89.00 91 LEU A C 1
ATOM 685 O O . LEU A 1 91 ? -11.706 10.888 -18.283 1.00 89.00 91 LEU A O 1
ATOM 689 N N . CYS A 1 92 ? -9.698 10.141 -17.619 1.00 83.56 9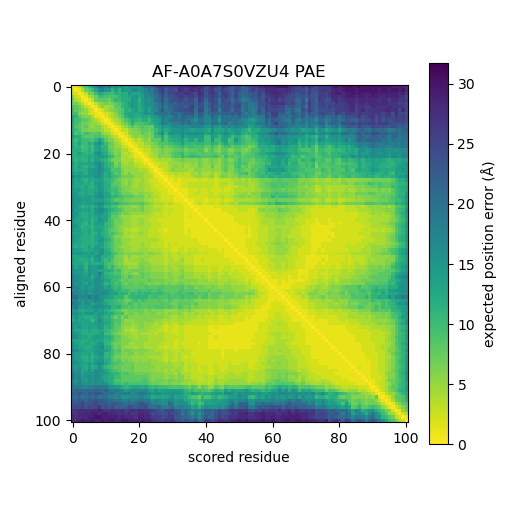2 CYS A N 1
ATOM 690 C CA . CYS A 1 92 ? -9.023 11.434 -17.732 1.00 83.56 92 CYS A CA 1
ATOM 691 C C . CYS A 1 92 ? -7.994 11.479 -18.869 1.00 83.56 92 CYS A C 1
ATOM 693 O O . CYS A 1 92 ? -7.221 12.432 -18.929 1.00 83.56 92 CYS A O 1
ATOM 695 N N . GLU A 1 93 ? -7.957 10.454 -19.732 1.00 80.56 93 GLU A N 1
ATOM 696 C CA . GLU A 1 93 ? -6.989 10.304 -20.833 1.00 80.56 93 GLU A CA 1
ATOM 697 C C . GLU A 1 93 ? -5.540 10.575 -20.395 1.00 80.56 93 GLU A C 1
ATOM 699 O O . GLU A 1 93 ? -4.723 11.110 -21.151 1.00 80.56 93 GLU A O 1
ATOM 704 N N . LEU A 1 94 ? -5.211 10.227 -19.144 1.00 77.12 94 LEU A N 1
ATOM 705 C CA . LEU A 1 94 ? -3.872 10.433 -18.614 1.00 77.12 94 LEU A CA 1
ATOM 706 C C . LEU A 1 94 ? -2.915 9.534 -19.387 1.00 77.12 94 LEU A C 1
ATOM 708 O O . LEU A 1 94 ? -2.885 8.316 -19.204 1.00 77.12 94 LEU A O 1
ATOM 712 N N . LYS A 1 95 ? -2.127 10.154 -20.259 1.00 72.06 95 LYS A N 1
ATOM 713 C CA . LYS A 1 95 ? -0.991 9.509 -20.903 1.00 72.06 95 LYS A CA 1
ATOM 714 C C . LYS A 1 95 ? 0.165 9.521 -19.920 1.00 72.06 95 LYS A C 1
ATOM 716 O O . LYS A 1 95 ? 0.407 10.530 -19.252 1.00 72.06 95 LYS A O 1
ATOM 721 N N . SER A 1 96 ? 0.903 8.417 -19.848 1.00 70.62 96 SER A N 1
ATOM 722 C CA . SER A 1 96 ? 2.251 8.482 -19.298 1.00 70.62 96 SER A CA 1
ATOM 723 C C . SER A 1 96 ? 2.980 9.590 -20.046 1.00 70.62 96 SER A C 1
ATOM 725 O O . SER A 1 96 ? 2.947 9.625 -21.276 1.00 70.62 96 SER A O 1
ATOM 727 N N . LYS A 1 97 ? 3.605 10.519 -19.321 1.00 66.31 97 LYS A N 1
ATOM 728 C CA . LYS A 1 97 ? 4.606 11.379 -19.944 1.00 66.31 97 LYS A CA 1
ATOM 729 C C . LYS A 1 97 ? 5.633 10.411 -20.512 1.00 66.31 97 LYS A C 1
ATOM 731 O O . LYS A 1 97 ? 6.186 9.651 -19.719 1.00 66.31 97 LYS A O 1
ATOM 736 N N . ASP A 1 98 ? 5.781 10.368 -21.836 1.00 59.28 98 ASP A N 1
ATOM 737 C CA . ASP A 1 98 ? 6.769 9.512 -22.484 1.00 59.28 98 ASP A CA 1
ATOM 738 C C . ASP A 1 98 ? 8.064 9.650 -21.687 1.00 59.28 98 ASP A C 1
ATOM 740 O O . ASP A 1 98 ? 8.552 10.766 -21.462 1.00 59.28 98 ASP A O 1
ATOM 744 N N . ALA A 1 99 ? 8.522 8.533 -21.120 1.00 52.91 99 ALA A N 1
ATOM 745 C CA . ALA A 1 99 ? 9.807 8.475 -20.458 1.00 52.91 99 ALA A CA 1
ATOM 746 C C . ALA A 1 99 ? 10.821 8.685 -21.579 1.00 52.91 99 ALA A C 1
ATOM 748 O O . ALA A 1 99 ? 11.138 7.746 -22.300 1.00 52.91 99 ALA A O 1
ATOM 749 N N . GLY A 1 100 ? 11.171 9.951 -21.813 1.00 42.91 100 GLY A N 1
ATOM 750 C CA . GLY A 1 100 ? 12.059 10.347 -22.891 1.00 42.91 100 GLY A CA 1
ATOM 751 C C . GLY A 1 100 ? 13.346 9.542 -22.811 1.00 42.91 100 GLY A C 1
ATOM 752 O O . GLY A 1 100 ? 13.998 9.539 -21.764 1.00 42.91 100 GLY A O 1
ATOM 753 N N . GLU A 1 101 ? 13.640 8.847 -23.909 1.00 36.31 101 GLU A N 1
ATOM 754 C CA . GLU A 1 101 ? 14.992 8.426 -24.283 1.00 36.31 101 GLU A CA 1
ATOM 755 C C . GLU A 1 101 ? 15.926 9.638 -24.410 1.00 36.31 101 GLU A C 1
ATOM 757 O O . GLU A 1 101 ? 15.463 10.714 -24.868 1.00 36.31 101 GLU A O 1
#

Secondary structure (DSSP, 8-state):
-PPPPPPPTT-------TTSSSSPPPSSBTTBTT--SHHHHHHHHHHHHTTSEEEEE-PBPTTS-B-PPEEEEHHHHHHHHHHHHHHHHHHH---------

pLDDT: mean 82.92, std 15.29, range [36.31, 97.12]

Mean predicted aligned error: 9.39 Å

Radius of gyration: 18.94 Å; Cα contacts (8 Å, |Δi|>4): 87; chains: 1; bounding box: 42×23×55 Å